Protein AF-A0A958RYV2-F1 (afdb_monomer)

Secondary structure (DSSP, 8-state):
-----SHHHHHHHHHHHHHHHHHHHHSPSS-----HHHHHHHHHHHHHHHGGGT---EEETTT---HHHHHHHHHTT-EEE-SSHHHHHHHHHTT---

Sequence (98 aa):
MSYSTTSVQSKSEAVSLQQHIAQFREQRTPFFFYNLEVLRETLKAMKAVTDPLGYHVHYAFKANSNPRILEVIREHGLGADCVSGNEVKRAVETGFAS

Foldseek 3Di:
DDDDPDVPVVVVVVVVVVVCVVVVVVDDPDDDDDDVVVVLVVLVVVCVVVVVVVDAAEDECVVDVDLVSLLSCVVSPHAYDYDDPVSVVSCVVSPHDD

pLDDT: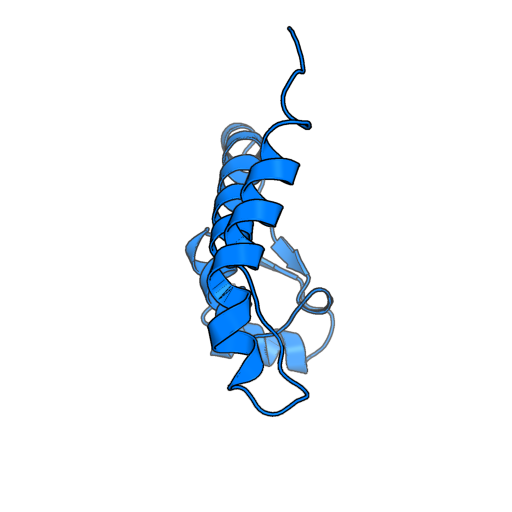 mean 86.13, std 17.68, range [33.62, 97.94]

Radius of gyration: 16.54 Å; Cα contacts (8 Å, |Δi|>4): 52; chains: 1; bounding box: 41×40×34 Å

Mean predicted aligned error: 7.64 Å

Structure (mmCIF, N/CA/C/O backbone):
data_AF-A0A958RYV2-F1
#
_entry.id   AF-A0A958RYV2-F1
#
loop_
_atom_site.group_PDB
_atom_site.id
_atom_site.type_symbol
_atom_site.label_atom_id
_atom_site.label_alt_id
_atom_site.label_comp_id
_atom_site.label_asym_id
_atom_site.label_entity_id
_atom_site.label_seq_id
_atom_site.pdbx_PDB_ins_code
_atom_site.Cartn_x
_atom_site.Cartn_y
_atom_site.Cartn_z
_atom_site.occupancy
_atom_site.B_iso_or_equiv
_atom_site.auth_seq_id
_atom_site.auth_comp_id
_atom_site.auth_asym_id
_atom_site.auth_atom_id
_atom_site.pdbx_PDB_model_num
ATOM 1 N N . MET A 1 1 ? 25.148 17.528 -7.943 1.00 40.00 1 MET A N 1
ATOM 2 C CA . MET A 1 1 ? 23.871 16.840 -7.659 1.00 40.00 1 MET A CA 1
ATOM 3 C C . MET A 1 1 ? 23.414 17.276 -6.284 1.00 40.00 1 MET A C 1
ATOM 5 O O . MET A 1 1 ? 23.979 16.842 -5.291 1.00 40.00 1 MET A O 1
ATOM 9 N N . SER A 1 2 ? 22.502 18.241 -6.245 1.00 33.62 2 SER A N 1
ATOM 10 C CA . SER A 1 2 ? 22.086 18.923 -5.020 1.00 33.62 2 SER A CA 1
ATOM 11 C C . SER A 1 2 ? 20.868 18.205 -4.447 1.00 33.62 2 SER A C 1
ATOM 13 O O . SER A 1 2 ? 19.795 18.251 -5.042 1.00 33.62 2 SER A O 1
ATOM 15 N N . TYR A 1 3 ? 21.038 17.512 -3.323 1.00 38.03 3 TYR A N 1
ATOM 16 C CA . TYR A 1 3 ? 19.924 16.950 -2.565 1.00 38.03 3 TYR A CA 1
ATOM 17 C C . TYR A 1 3 ? 19.327 18.059 -1.697 1.00 38.03 3 TYR A C 1
ATOM 19 O O . TYR A 1 3 ? 19.862 18.377 -0.639 1.00 38.03 3 TYR A O 1
ATOM 27 N N . SER A 1 4 ? 18.233 18.659 -2.164 1.00 42.88 4 SER A N 1
ATOM 28 C CA . SER A 1 4 ? 17.529 19.725 -1.446 1.00 42.88 4 SER A CA 1
ATOM 29 C C . SER A 1 4 ? 16.016 19.523 -1.504 1.00 42.88 4 SER A C 1
ATOM 31 O O . SER A 1 4 ? 15.299 20.402 -1.967 1.00 42.88 4 SER A O 1
ATOM 33 N N . THR A 1 5 ? 15.508 18.384 -1.026 1.00 41.94 5 THR A N 1
ATOM 34 C CA . THR A 1 5 ? 14.052 18.188 -0.895 1.00 41.94 5 THR A CA 1
ATOM 35 C C . THR A 1 5 ? 13.718 17.378 0.353 1.00 41.94 5 THR A C 1
ATOM 37 O O . THR A 1 5 ? 13.412 16.194 0.301 1.00 41.94 5 THR A O 1
ATOM 40 N N . THR A 1 6 ? 13.793 18.020 1.516 1.00 47.53 6 THR A N 1
ATOM 41 C CA . THR A 1 6 ? 13.221 17.473 2.765 1.00 47.53 6 THR A CA 1
ATOM 42 C C . THR A 1 6 ? 12.439 18.543 3.534 1.00 47.53 6 THR A C 1
ATOM 44 O O . THR A 1 6 ? 11.463 18.237 4.210 1.00 47.53 6 THR A O 1
ATOM 47 N N . SER A 1 7 ? 12.769 19.828 3.361 1.00 36.97 7 SER A N 1
ATOM 48 C CA . SER A 1 7 ? 12.127 20.941 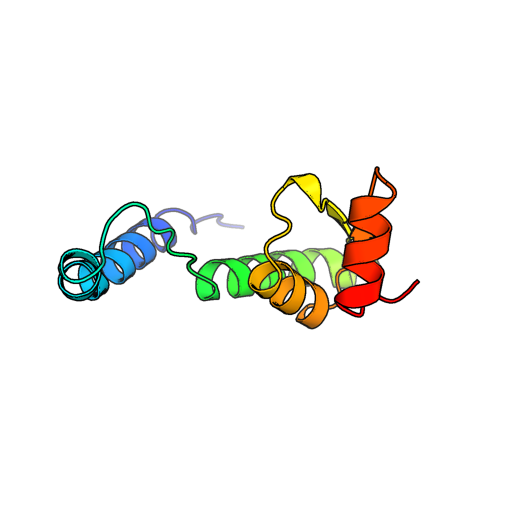4.077 1.00 36.97 7 SER A CA 1
ATOM 49 C C . SER A 1 7 ? 10.753 21.367 3.533 1.00 36.97 7 SER A C 1
ATOM 51 O O . SER A 1 7 ? 9.980 21.983 4.266 1.00 36.97 7 SER A O 1
ATOM 53 N N . VAL A 1 8 ? 10.419 21.049 2.276 1.00 48.56 8 VAL A N 1
ATOM 54 C CA . VAL A 1 8 ? 9.142 21.452 1.647 1.00 48.56 8 VAL A CA 1
ATOM 55 C C . VAL A 1 8 ? 8.006 20.470 1.974 1.00 48.56 8 VAL A C 1
ATOM 57 O O . VAL A 1 8 ? 6.889 20.903 2.258 1.00 48.56 8 VAL A O 1
ATOM 60 N N . GLN A 1 9 ? 8.299 19.165 2.029 1.00 50.97 9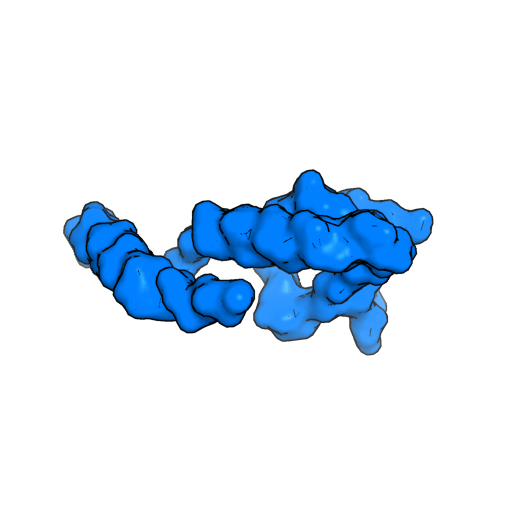 GLN A N 1
ATOM 61 C CA . GLN A 1 9 ? 7.309 18.103 2.271 1.00 50.97 9 GLN A CA 1
ATOM 62 C C . GLN A 1 9 ? 6.620 18.259 3.640 1.00 50.97 9 GLN A C 1
ATOM 64 O O . GLN A 1 9 ? 5.392 18.286 3.722 1.00 50.97 9 GLN A O 1
ATOM 69 N N . SER A 1 10 ? 7.420 18.493 4.689 1.00 53.34 10 SER A N 1
ATOM 70 C CA . SER A 1 10 ? 6.969 18.643 6.082 1.00 53.34 10 SER A CA 1
ATOM 71 C C . SER A 1 10 ? 5.981 19.801 6.287 1.00 53.34 10 SER A C 1
ATOM 73 O O . SER A 1 10 ? 5.040 19.682 7.073 1.00 53.34 10 SER A O 1
ATOM 75 N N . LYS A 1 11 ? 6.143 20.918 5.564 1.00 51.53 11 LYS A N 1
ATOM 76 C CA . LYS A 1 11 ? 5.196 22.042 5.642 1.00 51.53 11 LYS A CA 1
ATOM 77 C C . LYS A 1 11 ? 3.877 21.740 4.933 1.00 51.53 11 LYS A C 1
ATOM 79 O O . LYS A 1 11 ? 2.834 22.168 5.418 1.00 51.53 11 LYS A O 1
ATOM 84 N N . SER A 1 12 ? 3.903 21.006 3.819 1.00 57.16 12 SER A N 1
ATOM 85 C CA . SER A 1 12 ? 2.687 20.678 3.060 1.00 57.16 12 SER A CA 1
ATOM 86 C C . SER A 1 12 ? 1.760 19.711 3.812 1.00 57.16 12 SER A C 1
ATOM 88 O O . SER A 1 12 ? 0.547 19.918 3.835 1.00 57.16 12 SER A O 1
ATOM 90 N N . GLU A 1 13 ? 2.321 18.723 4.519 1.00 60.12 13 GLU A N 1
ATOM 91 C CA . GLU A 1 13 ? 1.546 17.788 5.345 1.00 60.12 13 GLU A CA 1
ATOM 92 C C . GLU A 1 13 ? 0.901 18.485 6.545 1.00 60.12 13 GLU A C 1
ATOM 94 O O . GLU A 1 13 ? -0.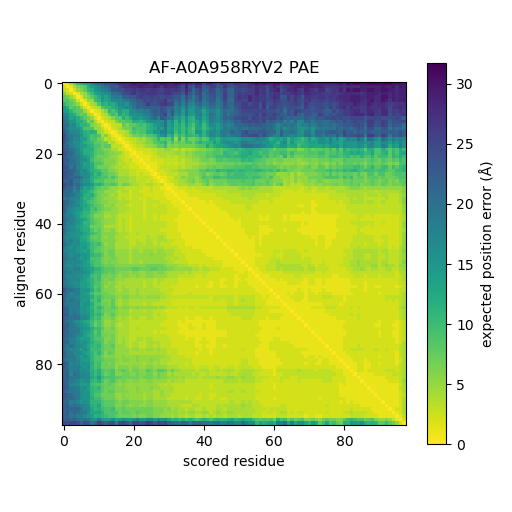279 18.274 6.829 1.00 60.12 13 GLU A O 1
ATOM 99 N N . ALA A 1 14 ? 1.646 19.369 7.219 1.00 59.38 14 ALA A N 1
ATOM 100 C CA . ALA A 1 14 ? 1.114 20.157 8.326 1.00 59.38 14 ALA A CA 1
ATOM 101 C C . ALA A 1 14 ? -0.064 21.039 7.875 1.00 59.38 14 ALA A C 1
ATOM 103 O O . ALA A 1 14 ? -1.067 21.125 8.580 1.00 59.38 14 ALA A O 1
ATOM 104 N N . VAL A 1 15 ? 0.018 21.644 6.685 1.00 60.25 15 VAL A N 1
ATOM 105 C CA . VAL A 1 15 ? -1.078 22.437 6.103 1.00 60.25 15 VAL A CA 1
ATOM 106 C C . VAL A 1 15 ? -2.300 21.563 5.786 1.00 60.25 15 VAL A C 1
ATOM 108 O O . VAL A 1 15 ? -3.420 21.963 6.097 1.00 60.25 15 VAL A O 1
ATOM 111 N N . SER A 1 16 ? -2.104 20.355 5.247 1.00 67.81 16 SER A N 1
ATOM 112 C CA . SER A 1 16 ? -3.195 19.407 4.962 1.00 67.81 16 SER A CA 1
ATOM 113 C C . SER A 1 16 ? -3.939 18.958 6.228 1.00 67.81 16 SER A C 1
ATOM 115 O O . SER A 1 16 ? -5.168 18.878 6.237 1.00 67.81 16 SER A O 1
ATOM 117 N N . LEU A 1 17 ? -3.227 18.727 7.335 1.00 71.00 17 LEU A N 1
ATOM 118 C CA . LEU A 1 17 ? -3.856 18.346 8.604 1.00 71.00 17 LEU A CA 1
ATOM 119 C C . LEU A 1 17 ? -4.692 19.480 9.205 1.00 71.00 17 LEU A C 1
ATOM 121 O O . LEU A 1 17 ? -5.787 19.226 9.706 1.00 71.00 17 LEU A O 1
ATOM 125 N N . GLN A 1 18 ? -4.218 20.728 9.114 1.00 74.31 18 GLN A N 1
ATOM 126 C CA . GLN A 1 18 ? -4.952 21.897 9.617 1.00 74.31 18 GLN A CA 1
ATOM 127 C C . GLN A 1 18 ? -6.321 22.056 8.936 1.00 74.31 18 GLN A C 1
ATOM 129 O O . GLN A 1 18 ? -7.290 22.437 9.590 1.00 74.31 18 GLN A O 1
ATOM 134 N N . GLN A 1 19 ? -6.429 21.689 7.654 1.00 79.25 19 GLN A N 1
ATOM 135 C CA . GLN A 1 19 ? -7.680 21.762 6.888 1.00 79.25 19 GLN A CA 1
ATOM 136 C C . GLN A 1 19 ? -8.772 20.815 7.412 1.00 79.25 19 GLN A C 1
ATOM 138 O O . GLN A 1 19 ? -9.956 21.103 7.248 1.00 79.25 19 GLN A O 1
ATOM 143 N N . HIS A 1 20 ? -8.399 19.719 8.078 1.00 85.25 20 HIS A N 1
ATOM 144 C CA . HIS A 1 20 ? -9.343 18.692 8.527 1.00 85.25 20 HIS A CA 1
ATOM 145 C C . HIS A 1 20 ? -9.712 18.795 10.018 1.00 85.25 20 HIS A C 1
ATOM 147 O O . HIS A 1 20 ? -10.614 18.094 10.474 1.00 85.25 20 HIS A O 1
ATOM 153 N N . ILE A 1 21 ? -9.087 19.702 10.786 1.00 85.19 21 ILE A N 1
ATOM 154 C CA . ILE A 1 21 ? -9.305 19.836 12.242 1.00 85.19 21 ILE A CA 1
ATOM 155 C C . ILE A 1 21 ? -10.782 20.045 12.595 1.00 85.19 21 ILE A C 1
ATOM 157 O O . ILE A 1 21 ? -11.258 19.481 13.580 1.00 85.19 21 ILE A O 1
ATOM 161 N N . ALA A 1 22 ? -11.511 20.843 11.810 1.00 86.06 22 ALA A N 1
ATOM 162 C CA . ALA A 1 22 ? -12.933 21.082 12.049 1.00 86.06 22 ALA A CA 1
ATOM 163 C C . ALA A 1 22 ? -13.748 19.782 11.940 1.00 86.06 22 ALA A C 1
ATOM 165 O O . ALA A 1 22 ? -14.490 19.450 12.858 1.00 86.06 22 ALA A O 1
ATOM 166 N N . GLN A 1 23 ? -13.520 18.999 10.881 1.00 86.94 23 GLN A N 1
ATOM 167 C CA . GLN A 1 23 ? -14.189 17.713 10.654 1.00 86.94 23 GLN A CA 1
ATOM 168 C C . GLN A 1 23 ? -13.829 16.689 11.737 1.00 86.94 23 GLN A C 1
ATOM 170 O O . GLN A 1 23 ? -14.677 15.921 12.181 1.00 86.94 23 GLN A O 1
ATOM 175 N N . PHE A 1 24 ? -12.579 16.696 12.208 1.00 90.50 24 PHE A N 1
ATOM 176 C CA . PHE A 1 24 ? -12.112 15.795 13.263 1.00 90.50 24 PHE A CA 1
ATOM 177 C C . PHE A 1 24 ? -12.807 16.027 14.606 1.00 90.50 24 PHE A C 1
ATOM 179 O O . PHE A 1 24 ? -13.016 15.069 15.344 1.00 90.50 24 PHE A O 1
ATOM 186 N N . ARG A 1 25 ? -13.201 17.269 14.921 1.00 88.38 25 ARG A N 1
ATOM 187 C CA . ARG A 1 25 ? -13.949 17.589 16.151 1.00 88.38 25 ARG A CA 1
ATOM 188 C C . ARG A 1 25 ? -15.365 17.016 16.158 1.00 88.38 25 ARG A C 1
ATOM 190 O O . ARG A 1 25 ? -15.926 16.822 17.231 1.00 88.38 25 ARG A O 1
ATOM 197 N N . GLU A 1 26 ? -15.932 16.757 14.984 1.00 91.75 26 GLU A N 1
ATOM 198 C CA . GLU A 1 26 ? -17.268 16.174 14.832 1.00 91.75 26 GLU A CA 1
ATOM 199 C C . GLU A 1 26 ? -17.250 14.639 14.928 1.00 91.75 26 GLU A C 1
ATOM 201 O O . GLU A 1 26 ? -18.291 14.017 15.142 1.00 91.75 26 GLU A O 1
ATOM 206 N N . GLN A 1 27 ? -16.074 14.012 14.811 1.00 92.12 27 GLN A N 1
ATOM 207 C CA . GLN A 1 27 ? -15.927 12.563 14.925 1.00 92.12 27 GLN A CA 1
ATOM 208 C C . GLN A 1 27 ? -15.815 12.129 16.388 1.00 92.12 27 GLN A C 1
ATOM 210 O O . GLN A 1 27 ? -15.062 12.698 17.181 1.00 92.12 27 GLN A O 1
ATOM 215 N N . ARG A 1 28 ? -16.532 11.061 16.753 1.00 93.38 28 ARG A N 1
ATOM 216 C CA . ARG A 1 28 ? -16.362 10.427 18.067 1.00 93.38 28 ARG A CA 1
ATOM 217 C C . ARG A 1 28 ? -15.032 9.683 18.117 1.00 93.38 28 ARG A C 1
ATOM 219 O O . ARG A 1 28 ? -14.671 8.979 17.178 1.00 93.38 28 ARG A O 1
ATOM 226 N N . THR A 1 29 ? -14.318 9.816 19.228 1.00 90.75 29 THR A N 1
ATOM 227 C CA . THR A 1 29 ? -13.046 9.127 19.446 1.00 90.75 29 THR A CA 1
ATOM 228 C C . THR A 1 29 ? -13.253 7.730 20.053 1.00 90.75 29 THR A C 1
ATOM 230 O O . THR A 1 29 ? -14.220 7.522 20.791 1.00 90.75 29 THR A O 1
ATOM 233 N N . PRO A 1 30 ? -12.346 6.771 19.771 1.00 90.88 30 PRO A N 1
ATOM 234 C CA . PRO A 1 30 ? -11.168 6.900 18.907 1.00 90.88 30 PRO A CA 1
ATOM 235 C C . PRO A 1 30 ? -11.495 6.722 17.414 1.00 90.88 30 PRO A C 1
ATOM 237 O O . PRO A 1 30 ? -12.288 5.861 17.042 1.00 90.88 30 PRO A O 1
ATOM 240 N N . PHE A 1 31 ? -10.824 7.493 16.555 1.00 92.81 31 PHE A N 1
ATOM 241 C CA . PHE A 1 31 ? -10.814 7.277 15.106 1.00 92.81 31 PHE A CA 1
ATOM 242 C C . PHE A 1 31 ? -9.390 7.438 14.556 1.00 92.81 31 PHE A C 1
ATOM 244 O O . PHE A 1 31 ? -8.547 8.086 15.177 1.00 92.81 31 PHE A O 1
ATOM 251 N N . PHE A 1 32 ? -9.133 6.852 13.386 1.00 90.31 32 PHE A N 1
ATOM 252 C CA . PHE A 1 32 ? -7.856 6.953 12.679 1.00 90.31 32 PHE A CA 1
ATOM 253 C C . PHE A 1 32 ? -8.053 7.679 11.349 1.00 90.31 32 PHE A C 1
ATOM 255 O O . PHE A 1 32 ? -9.015 7.412 10.630 1.00 90.31 32 PHE A O 1
ATOM 262 N N . PHE A 1 33 ? -7.125 8.572 11.010 1.00 90.38 33 PHE A N 1
ATOM 263 C CA . PHE A 1 33 ? -7.081 9.259 9.722 1.00 90.38 33 PHE A CA 1
ATOM 264 C C . PHE A 1 33 ? -5.841 8.810 8.949 1.00 90.38 33 PHE A C 1
ATOM 266 O O . PHE A 1 33 ? -4.729 8.862 9.472 1.00 90.38 33 PHE A O 1
ATOM 273 N N . TYR A 1 34 ? -6.036 8.386 7.701 1.00 91.19 34 TYR A N 1
ATOM 274 C CA . TYR A 1 34 ? -4.958 7.977 6.805 1.00 91.19 34 TYR A CA 1
ATOM 275 C C . TYR A 1 34 ? -4.871 8.947 5.631 1.00 91.19 34 TYR A C 1
ATOM 277 O O . TYR A 1 34 ? -5.819 9.073 4.856 1.00 91.19 34 TYR A O 1
ATOM 285 N N . ASN A 1 35 ? -3.718 9.594 5.465 1.00 91.81 35 ASN A N 1
ATOM 286 C CA . ASN A 1 35 ? -3.446 10.395 4.280 1.00 91.81 35 ASN A CA 1
ATOM 287 C C . ASN A 1 35 ? -2.957 9.486 3.144 1.00 91.81 35 ASN A C 1
ATOM 289 O O . ASN A 1 35 ? -1.776 9.148 3.058 1.00 91.81 35 ASN A O 1
ATOM 293 N N . LEU A 1 36 ? -3.884 9.068 2.282 1.00 93.56 36 LEU A N 1
ATOM 294 C CA . LEU A 1 36 ? -3.551 8.201 1.153 1.00 93.56 36 LEU A CA 1
ATOM 295 C C . LEU A 1 36 ? -2.747 8.927 0.071 1.00 93.56 36 LEU A C 1
ATOM 297 O O . LEU A 1 36 ? -2.042 8.258 -0.671 1.00 93.56 36 LEU A O 1
ATOM 301 N N . GLU A 1 37 ? -2.803 10.256 -0.015 1.00 92.44 37 GLU A N 1
ATOM 302 C CA . GLU A 1 37 ? -2.035 10.994 -1.023 1.00 92.44 37 GLU A CA 1
ATOM 303 C C . GLU A 1 37 ? -0.534 10.879 -0.757 1.00 92.44 37 GLU A C 1
ATOM 305 O O . GLU A 1 37 ? 0.234 10.529 -1.648 1.00 92.44 37 GLU A O 1
ATOM 310 N N . VAL A 1 38 ? -0.126 11.036 0.504 1.00 93.00 38 VAL A N 1
ATOM 311 C CA . VAL A 1 38 ? 1.270 10.824 0.919 1.00 93.00 38 VAL A CA 1
ATOM 312 C C . VAL A 1 38 ? 1.725 9.399 0.607 1.00 93.00 38 VAL A C 1
ATOM 314 O O . VAL A 1 38 ? 2.838 9.194 0.119 1.00 93.00 38 VAL A O 1
ATOM 317 N N . LEU A 1 39 ? 0.858 8.407 0.838 1.00 95.75 39 LEU A N 1
ATOM 318 C CA . LEU A 1 39 ? 1.140 7.017 0.480 1.00 95.75 39 LEU A CA 1
ATOM 319 C C . LEU A 1 39 ? 1.358 6.863 -1.035 1.00 95.75 39 LEU A C 1
ATOM 321 O O . LEU A 1 39 ? 2.346 6.255 -1.440 1.00 95.75 39 LEU A O 1
ATOM 325 N N . ARG A 1 40 ? 0.480 7.432 -1.871 1.00 97.38 40 ARG A N 1
ATOM 326 C CA . ARG A 1 40 ? 0.594 7.374 -3.339 1.00 97.38 40 ARG A CA 1
ATOM 327 C C . ARG A 1 40 ? 1.886 8.025 -3.828 1.00 97.38 40 ARG A C 1
ATOM 329 O O . ARG A 1 40 ? 2.611 7.415 -4.610 1.00 97.38 40 ARG A O 1
ATOM 336 N N . GLU A 1 41 ? 2.221 9.211 -3.328 1.00 96.88 41 GLU A N 1
ATOM 337 C CA . GLU A 1 41 ? 3.459 9.905 -3.703 1.00 96.88 41 GLU A CA 1
ATOM 338 C C . GLU A 1 41 ? 4.711 9.137 -3.267 1.00 96.88 41 GLU A C 1
ATOM 340 O O . GLU A 1 41 ? 5.674 9.030 -4.027 1.00 96.88 41 GLU A O 1
ATOM 345 N N . THR A 1 42 ? 4.676 8.510 -2.090 1.00 96.88 42 THR A N 1
ATOM 346 C CA . THR A 1 42 ? 5.771 7.651 -1.614 1.00 96.88 42 THR A CA 1
ATOM 347 C C . THR A 1 42 ? 5.964 6.436 -2.523 1.00 96.88 42 THR A C 1
ATOM 349 O O . THR A 1 42 ? 7.092 6.116 -2.903 1.00 96.88 42 THR A O 1
ATOM 352 N N . LEU A 1 43 ? 4.872 5.771 -2.914 1.00 97.69 43 LEU A N 1
ATOM 353 C CA . LEU A 1 43 ? 4.918 4.614 -3.811 1.00 97.69 43 LEU A CA 1
ATOM 354 C C . LEU A 1 43 ? 5.433 5.001 -5.202 1.00 97.69 43 LEU A C 1
ATOM 356 O O . LEU A 1 43 ? 6.286 4.299 -5.742 1.00 97.69 43 LEU A O 1
ATOM 360 N N . LYS A 1 44 ? 4.984 6.135 -5.757 1.00 97.56 44 LYS A N 1
ATOM 361 C CA . LYS A 1 44 ? 5.485 6.668 -7.035 1.00 97.56 44 LYS A CA 1
ATOM 362 C C . LYS A 1 44 ? 6.978 6.979 -6.979 1.00 97.56 44 LYS 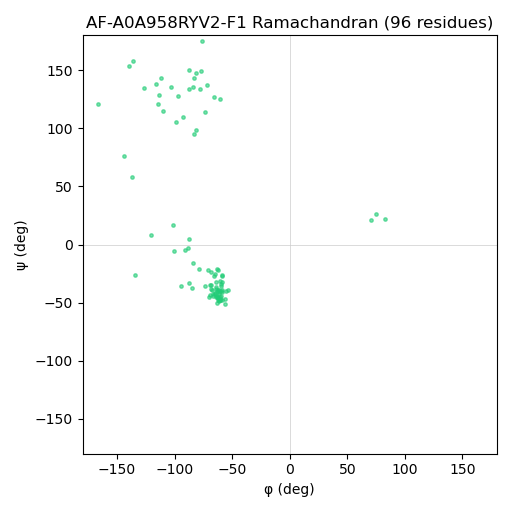A C 1
ATOM 364 O O . LYS A 1 44 ? 7.714 6.566 -7.871 1.00 97.56 44 LYS A O 1
ATOM 369 N N . ALA A 1 45 ? 7.433 7.673 -5.934 1.00 97.88 45 ALA A N 1
ATOM 370 C CA . ALA A 1 45 ? 8.843 8.016 -5.765 1.00 97.88 45 ALA A CA 1
ATOM 371 C C . ALA A 1 45 ? 9.723 6.762 -5.649 1.00 97.88 45 ALA A C 1
ATOM 373 O O . ALA A 1 45 ? 10.786 6.696 -6.263 1.00 97.88 45 ALA A O 1
ATOM 374 N N . MET A 1 46 ? 9.259 5.748 -4.915 1.00 97.75 46 MET A N 1
ATOM 375 C CA . MET A 1 46 ? 9.945 4.461 -4.811 1.00 97.75 46 MET A CA 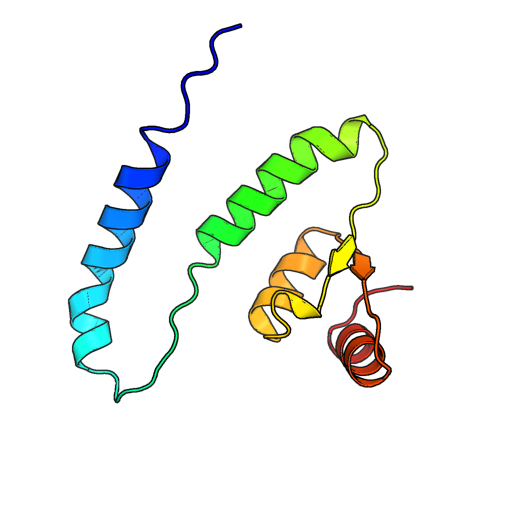1
ATOM 376 C C . MET A 1 46 ? 10.011 3.749 -6.170 1.00 97.75 46 MET A C 1
ATOM 378 O O . MET A 1 46 ? 11.101 3.378 -6.603 1.00 97.75 46 MET A O 1
ATOM 382 N N . LYS A 1 47 ? 8.876 3.622 -6.874 1.00 97.12 47 LYS A N 1
ATOM 383 C CA . LYS A 1 47 ? 8.783 2.975 -8.196 1.00 97.12 47 LYS A CA 1
ATOM 384 C C . LYS A 1 47 ? 9.680 3.640 -9.237 1.00 97.12 47 LYS A C 1
ATOM 386 O O . LYS A 1 47 ? 10.344 2.949 -10.001 1.00 97.12 47 LYS A O 1
ATOM 391 N N . ALA A 1 48 ? 9.780 4.970 -9.220 1.00 97.44 48 ALA A N 1
ATOM 392 C CA . ALA A 1 48 ? 10.658 5.713 -10.123 1.00 97.44 48 ALA A CA 1
ATOM 393 C C . ALA A 1 48 ? 12.142 5.313 -9.999 1.00 97.44 48 ALA A C 1
ATOM 395 O O . ALA A 1 48 ? 12.893 5.446 -10.963 1.00 97.44 48 ALA A O 1
ATOM 396 N N . VAL A 1 49 ? 12.564 4.818 -8.830 1.00 97.94 49 VAL A N 1
ATOM 397 C CA . VAL A 1 49 ? 13.938 4.360 -8.578 1.00 97.94 49 VAL A CA 1
ATOM 398 C C . VAL A 1 49 ? 14.089 2.855 -8.805 1.00 97.94 49 VAL A C 1
ATOM 400 O O . VAL A 1 49 ? 15.135 2.412 -9.275 1.00 97.94 49 VAL A O 1
ATOM 403 N N . THR A 1 50 ? 13.073 2.056 -8.476 1.00 97.44 50 THR A N 1
ATOM 404 C CA . THR A 1 50 ? 13.157 0.587 -8.510 1.00 97.44 50 THR A CA 1
ATOM 405 C C . THR A 1 50 ? 12.819 -0.016 -9.871 1.00 97.44 50 THR A C 1
ATOM 407 O O . THR A 1 50 ? 13.454 -0.997 -10.262 1.00 97.44 50 THR A O 1
ATOM 410 N N . ASP A 1 51 ? 11.905 0.592 -10.631 1.00 95.81 51 ASP A N 1
ATOM 411 C CA . ASP A 1 51 ? 11.476 0.088 -11.942 1.00 95.81 51 ASP A CA 1
ATOM 412 C C . ASP A 1 51 ? 12.608 0.051 -12.978 1.00 95.81 51 ASP A C 1
ATOM 414 O O . ASP A 1 51 ? 12.763 -0.983 -13.631 1.00 95.81 51 ASP A O 1
ATOM 418 N N . PRO A 1 52 ? 13.461 1.090 -13.115 1.00 97.75 52 PRO A N 1
ATOM 419 C CA . PRO A 1 52 ? 14.584 1.045 -14.055 1.00 97.75 52 PRO A CA 1
ATOM 420 C C . PRO A 1 52 ? 15.612 -0.045 -13.728 1.00 97.75 52 PRO A C 1
ATOM 422 O O . PRO A 1 52 ? 16.379 -0.449 -14.598 1.00 97.75 52 PRO A O 1
ATOM 425 N N . LEU A 1 53 ? 15.641 -0.508 -12.475 1.00 97.81 53 LEU A N 1
ATOM 426 C CA . LEU A 1 53 ? 16.537 -1.561 -11.999 1.00 97.81 53 LEU A CA 1
ATOM 427 C C . LEU A 1 53 ? 15.918 -2.961 -12.132 1.00 97.81 53 LEU A C 1
ATOM 429 O O . LEU A 1 53 ? 16.588 -3.950 -11.848 1.00 97.81 53 LEU A O 1
ATOM 433 N N . GLY A 1 54 ? 14.652 -3.055 -12.552 1.00 95.81 54 GLY A N 1
ATOM 434 C CA . GLY A 1 54 ? 13.934 -4.321 -12.685 1.00 95.81 54 GLY A CA 1
ATOM 435 C C . GLY A 1 54 ? 13.579 -4.978 -11.349 1.00 95.81 54 GLY A C 1
ATOM 436 O O . GLY A 1 54 ? 13.350 -6.186 -11.311 1.00 95.81 54 GLY A O 1
ATOM 437 N N . TYR A 1 55 ? 13.543 -4.223 -10.246 1.00 96.62 55 TYR A N 1
ATOM 438 C CA . TYR A 1 55 ? 13.153 -4.774 -8.949 1.00 96.62 55 TYR A CA 1
ATOM 439 C C . TYR A 1 55 ? 11.635 -4.930 -8.833 1.00 96.62 55 TYR A C 1
ATOM 441 O O . TYR A 1 55 ? 10.878 -3.999 -9.100 1.00 96.62 55 TYR A O 1
ATOM 449 N N . HIS A 1 56 ? 11.194 -6.089 -8.340 1.00 94.88 56 HIS A N 1
ATOM 450 C CA . HIS A 1 56 ? 9.802 -6.324 -7.969 1.00 94.88 56 HIS A CA 1
ATOM 451 C C . HIS A 1 56 ? 9.629 -6.151 -6.456 1.00 94.88 56 HIS A C 1
ATOM 453 O O . HIS A 1 56 ? 10.077 -6.978 -5.663 1.00 94.88 56 HIS A O 1
ATOM 459 N N . VAL A 1 57 ? 9.021 -5.040 -6.042 1.00 97.00 57 VAL A N 1
ATOM 460 C CA . VAL A 1 57 ? 8.905 -4.671 -4.624 1.00 97.00 57 VAL A CA 1
ATOM 461 C C . VAL A 1 57 ? 7.658 -5.293 -4.001 1.00 97.00 57 VAL A C 1
ATOM 463 O O . VAL A 1 57 ? 6.572 -5.223 -4.571 1.00 97.00 57 VAL A O 1
ATOM 466 N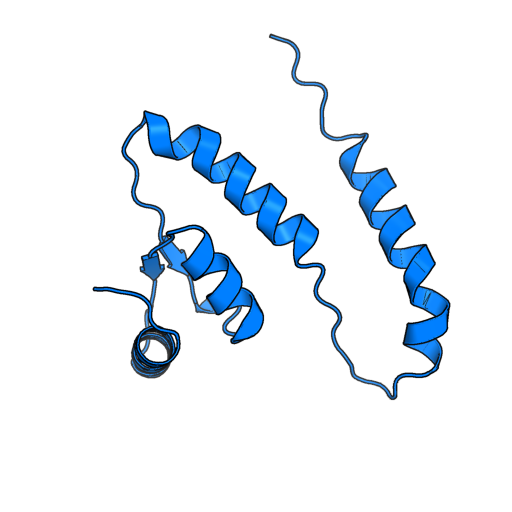 N . HIS A 1 58 ? 7.811 -5.877 -2.811 1.00 97.19 58 HIS A N 1
ATOM 467 C CA . HIS A 1 58 ? 6.717 -6.453 -2.028 1.00 97.19 58 HIS A CA 1
ATOM 468 C C . HIS A 1 58 ? 6.469 -5.630 -0.762 1.00 97.19 58 HIS A C 1
ATOM 470 O O . HIS A 1 58 ? 7.404 -5.134 -0.134 1.00 97.19 58 HIS A O 1
ATOM 476 N N . TYR A 1 59 ? 5.203 -5.496 -0.375 1.00 97.69 59 TYR A N 1
ATOM 477 C CA . TYR A 1 59 ? 4.799 -4.825 0.852 1.00 97.69 59 TYR A CA 1
ATOM 478 C C . TYR A 1 59 ? 4.562 -5.818 1.987 1.00 97.69 59 TYR A C 1
ATOM 480 O O . TYR A 1 59 ? 3.758 -6.740 1.851 1.00 97.69 59 TYR A O 1
ATOM 488 N N . ALA A 1 60 ? 5.199 -5.586 3.133 1.00 97.56 60 ALA A N 1
ATOM 489 C CA . ALA A 1 60 ? 5.004 -6.391 4.333 1.00 97.56 60 ALA A CA 1
ATOM 490 C C . ALA A 1 60 ? 3.652 -6.089 4.997 1.00 97.56 60 ALA A C 1
ATOM 492 O O . ALA A 1 60 ? 3.449 -5.016 5.568 1.00 97.56 60 ALA A O 1
ATOM 493 N N . PHE A 1 61 ? 2.744 -7.066 5.010 1.00 96.31 61 PHE A N 1
ATOM 494 C CA . PHE A 1 61 ? 1.375 -6.892 5.525 1.00 96.31 61 PHE A CA 1
ATOM 495 C C . PHE A 1 61 ? 1.307 -6.539 7.021 1.00 96.31 61 PHE A C 1
ATOM 497 O O . PHE A 1 61 ? 0.327 -5.943 7.471 1.00 96.31 61 PHE A O 1
ATOM 504 N N . LYS A 1 62 ? 2.358 -6.847 7.792 1.00 94.50 62 LYS A N 1
ATOM 505 C CA . LYS A 1 62 ? 2.466 -6.477 9.217 1.00 94.50 62 LYS A CA 1
ATOM 506 C C . LYS A 1 62 ? 2.554 -4.983 9.440 1.00 94.50 62 LYS A C 1
ATOM 508 O O . LYS A 1 62 ? 2.189 -4.527 10.517 1.00 94.50 62 LYS A O 1
ATOM 513 N N . ALA A 1 63 ? 3.070 -4.241 8.459 1.00 96.12 63 ALA A N 1
ATOM 514 C CA . ALA A 1 63 ? 3.205 -2.800 8.583 1.00 96.12 63 ALA A CA 1
ATOM 515 C C . ALA A 1 63 ? 1.821 -2.150 8.702 1.00 96.12 63 ALA A C 1
ATOM 517 O O . ALA A 1 63 ? 1.610 -1.314 9.579 1.00 96.12 63 ALA A O 1
ATOM 518 N N . ASN A 1 64 ? 0.871 -2.560 7.858 1.00 95.44 64 ASN A N 1
ATOM 519 C CA . ASN A 1 64 ? -0.532 -2.186 7.969 1.00 95.44 64 ASN A CA 1
ATOM 520 C C . ASN A 1 64 ? -1.403 -3.070 7.061 1.00 95.44 64 ASN A C 1
ATOM 522 O O . ASN A 1 64 ? -1.242 -3.062 5.844 1.00 95.44 64 ASN A O 1
ATOM 526 N N . SER A 1 65 ? -2.370 -3.784 7.635 1.00 93.75 65 SER A N 1
ATOM 527 C CA . SER A 1 65 ? -3.280 -4.668 6.893 1.00 93.75 65 SER A CA 1
ATOM 528 C C . SER A 1 65 ? -4.670 -4.065 6.650 1.00 93.75 65 SER A C 1
ATOM 530 O O . SER A 1 65 ? -5.619 -4.788 6.335 1.00 93.75 65 SER A O 1
ATOM 532 N N . ASN A 1 66 ? -4.816 -2.742 6.794 1.00 95.25 66 ASN A N 1
ATOM 533 C CA . ASN A 1 66 ? -6.054 -2.044 6.465 1.00 95.25 66 ASN A CA 1
ATOM 534 C C . ASN A 1 66 ? -6.384 -2.228 4.967 1.00 95.25 66 ASN A C 1
ATOM 536 O O . ASN A 1 66 ? -5.554 -1.860 4.129 1.00 95.25 66 ASN A O 1
ATOM 540 N N . PRO A 1 67 ? -7.587 -2.722 4.606 1.00 94.12 67 PRO A N 1
ATOM 541 C CA . PRO A 1 67 ? -7.943 -3.018 3.218 1.00 94.12 67 PRO A CA 1
ATOM 542 C C . PRO A 1 67 ? -7.741 -1.841 2.264 1.00 94.12 67 PRO A C 1
ATOM 544 O O . PRO A 1 67 ? -7.222 -2.026 1.170 1.00 94.12 67 PRO A O 1
ATOM 547 N N . ARG A 1 68 ? -8.054 -0.614 2.700 1.00 95.44 68 ARG A N 1
ATOM 548 C CA . ARG A 1 68 ? -7.916 0.569 1.848 1.00 95.44 68 ARG A CA 1
ATOM 549 C C . ARG A 1 68 ? -6.457 0.901 1.541 1.00 95.44 68 ARG A C 1
ATOM 551 O O . ARG A 1 68 ? -6.155 1.363 0.449 1.00 95.44 68 ARG A O 1
ATOM 558 N N . ILE A 1 69 ? -5.549 0.668 2.487 1.00 96.94 69 ILE A N 1
ATOM 559 C CA . ILE A 1 69 ? -4.106 0.844 2.267 1.00 96.94 69 ILE A CA 1
ATOM 560 C C . ILE A 1 69 ? -3.591 -0.242 1.326 1.00 96.94 69 ILE A C 1
ATOM 562 O O . ILE A 1 69 ? -2.878 0.061 0.372 1.00 96.94 69 ILE A O 1
ATOM 566 N N . LEU A 1 70 ? -3.992 -1.492 1.561 1.00 97.06 70 LEU A N 1
ATOM 567 C CA . LEU A 1 70 ? -3.608 -2.627 0.727 1.00 97.06 70 LEU A CA 1
ATOM 568 C C . LEU A 1 70 ? -4.095 -2.472 -0.724 1.00 97.06 70 LEU A C 1
ATOM 570 O O . LEU A 1 70 ? -3.337 -2.761 -1.645 1.00 97.06 70 LEU A O 1
ATOM 574 N N . GLU A 1 71 ? -5.306 -1.951 -0.942 1.00 96.50 71 GLU A N 1
ATOM 575 C CA . GLU A 1 71 ? -5.818 -1.583 -2.269 1.00 96.50 71 GLU A CA 1
ATOM 576 C C . GLU A 1 71 ? -4.890 -0.597 -2.980 1.00 96.50 71 GLU A C 1
ATOM 578 O O . GLU A 1 71 ? -4.483 -0.854 -4.110 1.00 96.50 71 GLU A O 1
ATOM 583 N N . VAL A 1 72 ? -4.511 0.499 -2.310 1.00 97.50 72 VAL A N 1
ATOM 584 C CA . VAL A 1 72 ? -3.599 1.502 -2.881 1.00 97.50 72 VAL A CA 1
ATOM 585 C C . VAL A 1 72 ? -2.256 0.870 -3.230 1.00 97.50 72 VAL A C 1
ATOM 587 O O . VAL A 1 72 ? -1.726 1.111 -4.308 1.00 97.50 72 VAL A O 1
ATOM 590 N N . ILE A 1 73 ? -1.707 0.039 -2.349 1.00 97.69 73 ILE A N 1
ATOM 591 C CA . ILE A 1 73 ? -0.427 -0.639 -2.575 1.00 97.69 73 ILE A CA 1
ATOM 592 C C . ILE A 1 73 ? -0.499 -1.568 -3.792 1.00 97.69 73 ILE A C 1
ATOM 594 O O . ILE A 1 73 ? 0.370 -1.504 -4.663 1.00 97.69 73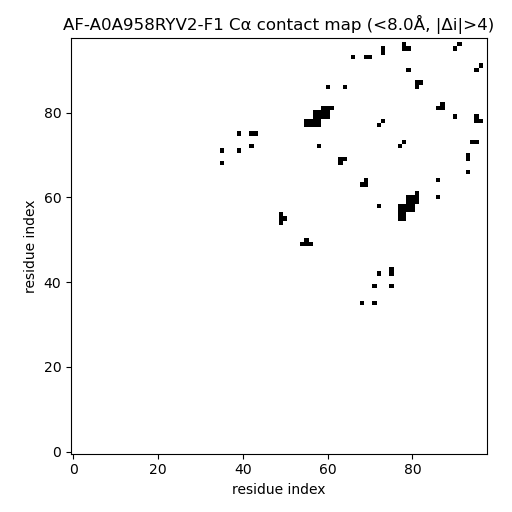 ILE A O 1
ATOM 598 N N . ARG A 1 74 ? -1.565 -2.368 -3.896 1.00 96.62 74 ARG A N 1
ATOM 599 C CA . ARG A 1 74 ? -1.824 -3.242 -5.046 1.00 96.62 74 ARG A CA 1
ATOM 600 C C . ARG A 1 74 ? -1.982 -2.448 -6.343 1.00 96.62 74 ARG A C 1
ATOM 602 O O . ARG A 1 74 ? -1.431 -2.843 -7.363 1.00 96.62 74 ARG A O 1
ATOM 609 N N . GLU A 1 75 ? -2.703 -1.325 -6.317 1.00 96.44 75 GLU A N 1
ATOM 610 C CA . GLU A 1 75 ? -2.877 -0.429 -7.475 1.00 96.44 75 GLU A CA 1
ATOM 611 C C . GLU A 1 75 ? -1.542 0.115 -8.012 1.00 96.44 75 GLU A C 1
ATOM 613 O O . GLU A 1 75 ? -1.445 0.405 -9.201 1.00 96.44 75 GLU A O 1
ATOM 618 N N . HIS A 1 76 ? -0.507 0.227 -7.170 1.00 96.50 76 HIS A N 1
ATOM 619 C CA . HIS A 1 76 ? 0.844 0.640 -7.587 1.00 96.50 76 HIS A CA 1
ATOM 620 C C . HIS A 1 76 ? 1.721 -0.534 -8.053 1.00 96.50 76 HIS A C 1
ATOM 622 O O . HIS A 1 76 ? 2.899 -0.339 -8.362 1.00 96.50 76 HIS A O 1
ATOM 628 N N . GLY A 1 77 ? 1.160 -1.744 -8.124 1.00 95.25 77 GLY A N 1
ATOM 629 C CA . GLY A 1 77 ? 1.830 -2.928 -8.655 1.00 95.25 77 GLY A CA 1
ATOM 630 C C . GLY A 1 77 ? 2.874 -3.532 -7.721 1.00 95.25 77 GLY A C 1
ATOM 631 O O . GLY A 1 77 ? 3.821 -4.142 -8.206 1.00 95.25 77 GLY A O 1
ATOM 632 N N . LEU A 1 78 ? 2.745 -3.339 -6.404 1.00 96.94 78 LEU A N 1
ATOM 633 C CA . LEU A 1 78 ? 3.580 -4.048 -5.431 1.00 96.94 78 LEU A CA 1
ATOM 634 C C . LEU A 1 78 ? 3.028 -5.455 -5.171 1.00 96.94 78 LEU A C 1
ATOM 636 O O . LEU A 1 78 ? 1.814 -5.667 -5.145 1.00 96.94 78 LEU A O 1
ATOM 640 N N . GLY A 1 79 ? 3.932 -6.397 -4.901 1.00 96.50 79 GLY A N 1
ATOM 641 C CA . GLY A 1 79 ? 3.594 -7.719 -4.376 1.00 96.50 79 GLY A CA 1
ATOM 642 C C . GLY A 1 79 ? 3.251 -7.693 -2.883 1.00 96.50 79 GLY A C 1
ATOM 643 O O . GLY A 1 79 ? 3.395 -6.673 -2.204 1.00 96.50 79 GLY A O 1
ATOM 644 N N . ALA A 1 80 ? 2.829 -8.836 -2.348 1.00 96.69 80 ALA A N 1
ATOM 645 C CA . ALA A 1 80 ? 2.587 -9.020 -0.919 1.00 96.69 80 ALA A CA 1
ATOM 646 C C . ALA A 1 80 ? 3.736 -9.804 -0.267 1.00 96.69 80 ALA A C 1
ATOM 648 O O . ALA A 1 80 ? 4.188 -10.815 -0.803 1.00 96.69 80 ALA A O 1
ATOM 649 N N . ASP A 1 81 ? 4.186 -9.353 0.901 1.00 97.06 81 ASP A N 1
ATOM 650 C CA . ASP A 1 81 ? 5.040 -10.110 1.817 1.00 97.06 81 ASP A CA 1
ATOM 651 C C . ASP A 1 81 ? 4.222 -10.478 3.065 1.00 97.06 81 ASP A C 1
ATOM 653 O O . ASP A 1 81 ? 3.733 -9.620 3.811 1.00 97.06 81 ASP A O 1
ATOM 657 N N . CYS A 1 82 ? 4.007 -11.781 3.236 1.00 96.12 82 CYS A N 1
ATOM 658 C CA . CYS A 1 82 ? 3.124 -12.376 4.234 1.00 96.12 82 CYS A CA 1
ATOM 659 C C . CYS A 1 82 ? 3.905 -13.413 5.046 1.00 96.12 82 CYS A C 1
ATOM 661 O O . CYS A 1 82 ? 4.571 -14.266 4.468 1.00 96.12 82 CYS A O 1
ATOM 663 N N . VAL A 1 8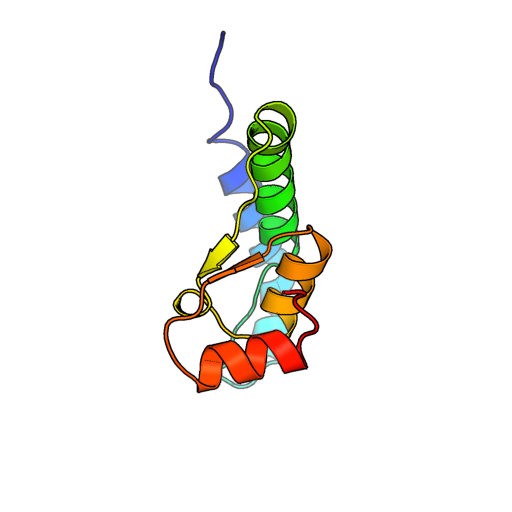3 ? 3.767 -13.413 6.379 1.00 95.69 83 VAL A N 1
ATOM 664 C CA . VAL A 1 83 ? 4.403 -14.432 7.250 1.00 95.69 83 VAL A CA 1
ATOM 665 C C . VAL A 1 83 ? 3.400 -15.237 8.086 1.00 95.69 83 VAL A C 1
ATOM 667 O O . VAL A 1 83 ? 3.776 -16.009 8.962 1.00 95.69 83 VAL A O 1
ATOM 670 N N . SER A 1 84 ? 2.104 -15.070 7.835 1.00 96.06 84 SER A N 1
ATOM 671 C CA . SER A 1 84 ? 1.043 -15.839 8.484 1.00 96.06 84 SER A CA 1
ATOM 672 C C . SER A 1 84 ? -0.059 -16.212 7.498 1.00 96.06 84 SER A C 1
ATOM 674 O O . SER A 1 84 ? -0.314 -15.497 6.528 1.00 96.06 84 SER A O 1
ATOM 676 N N . GLY A 1 85 ? -0.765 -17.312 7.774 1.00 95.38 85 GLY A N 1
ATOM 677 C CA . GLY A 1 85 ? -1.877 -17.760 6.930 1.00 95.38 85 GLY A CA 1
ATOM 678 C C . GLY A 1 85 ? -2.996 -16.720 6.801 1.00 95.38 85 GLY A C 1
ATOM 679 O O . GLY A 1 85 ? -3.597 -16.596 5.738 1.00 95.38 85 GLY A O 1
ATOM 680 N N . ASN A 1 86 ? -3.234 -15.915 7.842 1.00 94.50 86 ASN A N 1
ATOM 681 C CA . ASN A 1 86 ? -4.225 -14.837 7.796 1.00 94.50 86 ASN A CA 1
ATOM 682 C C . ASN A 1 86 ? -3.803 -13.685 6.873 1.00 94.50 86 ASN A C 1
ATOM 684 O O . ASN A 1 86 ? -4.658 -13.095 6.216 1.00 94.50 86 ASN A O 1
ATOM 688 N N . GLU A 1 87 ? -2.508 -13.373 6.795 1.00 96.06 87 GLU A N 1
ATOM 689 C CA . GLU A 1 87 ? -1.998 -12.376 5.845 1.00 96.06 87 GLU A CA 1
ATOM 690 C C . GLU A 1 87 ? -2.098 -12.888 4.412 1.00 96.06 87 GLU A C 1
ATOM 692 O O . GLU A 1 87 ? -2.590 -12.162 3.557 1.00 96.06 87 GLU A O 1
ATOM 697 N N . VAL A 1 88 ? -1.742 -14.155 4.171 1.00 95.06 88 VAL A N 1
ATOM 698 C CA . VAL A 1 88 ? -1.912 -14.793 2.854 1.00 95.06 88 VAL A CA 1
ATOM 699 C C . VAL A 1 88 ? -3.382 -14.769 2.439 1.00 95.06 88 VAL A C 1
ATOM 701 O O . VAL A 1 88 ? -3.709 -14.336 1.337 1.00 95.06 88 VAL A O 1
ATOM 704 N N . LYS A 1 89 ? -4.291 -15.157 3.342 1.00 94.69 89 LYS A N 1
ATOM 705 C CA . LYS A 1 89 ? -5.736 -15.090 3.101 1.00 94.69 89 LYS A CA 1
ATOM 706 C C . LYS A 1 89 ? -6.177 -13.669 2.737 1.00 94.69 89 LYS A C 1
ATOM 708 O O . LYS A 1 89 ? -6.879 -13.491 1.746 1.00 94.69 89 LYS A O 1
ATOM 713 N N . ARG A 1 90 ? -5.735 -12.656 3.490 1.00 94.00 90 ARG A N 1
ATOM 714 C CA . ARG A 1 90 ? -6.051 -11.250 3.201 1.00 94.00 90 ARG A CA 1
ATOM 715 C C . ARG A 1 90 ? -5.488 -10.797 1.853 1.00 94.00 90 ARG A C 1
ATOM 717 O O . ARG A 1 90 ? -6.168 -10.058 1.146 1.00 94.00 90 ARG A O 1
ATOM 724 N N . ALA A 1 91 ? -4.273 -11.208 1.497 1.00 94.94 91 ALA A N 1
ATOM 725 C CA . ALA A 1 91 ? -3.646 -10.858 0.226 1.00 94.94 91 ALA A CA 1
ATOM 726 C C . ALA A 1 91 ? -4.476 -11.377 -0.956 1.00 94.94 91 ALA A C 1
ATOM 728 O O . ALA A 1 91 ? -4.790 -10.606 -1.864 1.00 94.94 91 ALA A O 1
ATOM 729 N N . VAL A 1 92 ? -4.930 -12.632 -0.876 1.00 93.56 92 VAL A N 1
ATOM 730 C CA . VAL A 1 92 ? -5.836 -13.240 -1.861 1.00 93.56 92 VAL A CA 1
ATOM 731 C C . VAL A 1 92 ? -7.172 -12.495 -1.923 1.00 93.56 92 VAL A C 1
ATOM 733 O O . VAL A 1 92 ? -7.607 -12.111 -3.004 1.00 93.56 92 VAL A O 1
ATOM 736 N N . GLU A 1 93 ? -7.802 -12.222 -0.776 1.00 93.12 93 GLU A N 1
ATOM 737 C CA . GLU A 1 93 ? -9.075 -11.480 -0.707 1.00 93.12 93 GLU A CA 1
ATOM 738 C C . GLU A 1 93 ? -8.977 -10.058 -1.285 1.00 93.12 93 GLU A C 1
ATOM 740 O O . GLU A 1 93 ? -9.950 -9.546 -1.831 1.00 93.12 93 GLU A O 1
ATOM 745 N N . THR A 1 94 ? -7.808 -9.421 -1.175 1.00 92.06 94 THR A N 1
ATOM 746 C CA . THR A 1 94 ? -7.559 -8.056 -1.676 1.00 92.06 94 THR A CA 1
ATOM 747 C C . THR A 1 94 ? -7.089 -8.049 -3.140 1.00 92.06 94 THR A C 1
ATOM 749 O O . THR A 1 94 ? -6.912 -6.984 -3.732 1.00 92.06 94 THR A O 1
ATOM 752 N N . GLY A 1 95 ? -6.902 -9.227 -3.748 1.00 93.38 95 GLY A N 1
ATOM 753 C CA . GLY A 1 95 ? -6.556 -9.389 -5.160 1.00 93.38 95 GLY A CA 1
ATOM 754 C C . GLY A 1 95 ? -5.070 -9.232 -5.486 1.00 93.38 95 GLY A C 1
ATOM 755 O O . GLY A 1 95 ? -4.740 -8.912 -6.627 1.00 93.38 95 GLY A O 1
ATOM 756 N N . PHE A 1 96 ? -4.167 -9.413 -4.517 1.00 93.62 96 PHE A N 1
ATOM 757 C CA . PHE A 1 96 ? -2.740 -9.530 -4.827 1.00 93.62 96 PHE A CA 1
ATOM 758 C C . PHE A 1 96 ? -2.508 -10.817 -5.625 1.00 93.62 96 PHE A C 1
ATOM 760 O O . PHE A 1 96 ? -2.947 -11.892 -5.215 1.00 93.62 96 PHE A O 1
ATOM 767 N N . ALA A 1 97 ? -1.851 -10.690 -6.777 1.00 77.81 97 ALA A N 1
ATOM 768 C CA . ALA A 1 97 ? -1.505 -11.828 -7.618 1.00 77.81 97 ALA A CA 1
ATOM 769 C C . ALA A 1 97 ? -0.302 -12.589 -7.039 1.00 77.81 97 ALA A C 1
ATOM 771 O O . ALA A 1 97 ? 0.556 -11.994 -6.381 1.00 77.81 97 ALA A O 1
ATOM 772 N N . SER A 1 98 ? -0.277 -13.900 -7.285 1.00 59.28 98 SER A N 1
ATOM 773 C CA . SER A 1 98 ? 0.861 -14.791 -7.027 1.00 59.28 98 SER A CA 1
ATOM 774 C C . SER A 1 98 ? 1.889 -14.728 -8.144 1.00 59.28 98 SER A C 1
ATOM 776 O O . SER A 1 98 ? 1.429 -14.757 -9.311 1.00 59.28 98 SER A O 1
#

Nearest PDB structures (foldseek):
  6n2a-assembly1_A  TM=9.278E-01  e=2.438E-03  Arabidopsis thaliana
  6n2f-assembly1_A  TM=9.303E-01  e=5.402E-03  Arabidopsis thaliana
  2j66-assembly1_A-2  TM=8.273E-01  e=3.694E-02  Niallia circulans
  4xg1-assembly2_D  TM=7.019E-01  e=1.279E-02  Psychromonas ingrahamii 37
  5bwa-assembly1_A  TM=7.422E-01  e=1.697E-01  Homo sapiens

Solvent-accessible surface area (backbone atoms only — not comparable to full-atom values): 6240 Å² total; per-residue (Å²): 138,84,91,83,84,66,78,64,60,61,54,54,54,54,54,57,53,62,74,44,50,71,63,54,73,74,51,74,83,89,78,87,86,80,72,60,66,62,50,51,53,50,52,51,59,48,44,71,64,33,51,86,72,69,57,86,54,57,46,56,42,87,82,59,72,50,66,73,59,47,46,55,45,44,75,72,68,40,43,78,38,64,94,46,72,68,45,48,51,49,38,53,77,69,64,52,75,134